Protein AF-A0A0D0DBG4-F1 (afdb_monomer)

Organism: NCBI:txid930991

Foldseek 3Di:
DPDPCVVCVVVVVVVVVVLVVQQVPDPVPCSVVSSVVVVVVVVVVVCVVVVDDDDDDPVVVVVCVVCVVVVVVVVPDDPDVPPPDDPDD

pLDDT: mean 74.83, std 13.9, range [36.31, 89.38]

Solvent-accessible surface area (backbone atoms only — not comparable to full-atom values): 5611 Å² total; per-residue (Å²): 136,75,84,66,68,79,77,47,45,65,63,55,51,52,49,51,50,54,52,49,50,40,48,70,73,26,86,76,82,50,40,68,59,47,34,52,50,55,54,50,51,53,50,49,52,51,34,65,76,67,70,60,81,82,76,78,55,69,68,57,54,53,52,42,68,76,36,58,70,58,34,57,75,68,66,56,75,76,88,64,88,68,74,88,79,78,84,77,129

Structure (mmCIF, N/CA/C/O backbone):
data_AF-A0A0D0DBG4-F1
#
_entry.id   AF-A0A0D0DBG4-F1
#
loop_
_atom_site.group_PDB
_atom_site.id
_atom_site.type_symbol
_atom_site.label_atom_id
_atom_site.label_alt_id
_atom_site.label_comp_id
_atom_site.label_asym_id
_atom_site.label_entity_id
_atom_site.label_seq_id
_atom_site.pdbx_PDB_ins_code
_atom_site.Cartn_x
_atom_site.Cartn_y
_atom_site.Cartn_z
_atom_site.occupancy
_atom_site.B_iso_or_equiv
_atom_site.auth_seq_id
_atom_site.auth_comp_id
_atom_site.auth_asym_id
_atom_site.auth_atom_id
_atom_site.pdbx_PDB_model_num
ATOM 1 N N . PHE A 1 1 ? -31.630 15.619 -2.438 1.00 47.03 1 PHE A N 1
ATOM 2 C CA . PHE A 1 1 ? -30.386 16.351 -2.143 1.00 47.03 1 PHE A CA 1
ATOM 3 C C . PHE A 1 1 ? -29.429 15.389 -1.459 1.00 47.03 1 PHE A C 1
ATOM 5 O O . PHE A 1 1 ? -29.637 15.069 -0.297 1.00 47.03 1 PHE A O 1
ATOM 12 N N . GLY A 1 2 ? -28.484 14.822 -2.213 1.00 59.91 2 GLY A N 1
ATOM 13 C CA . GLY A 1 2 ? -27.398 14.021 -1.639 1.00 59.91 2 GLY A CA 1
ATOM 14 C C . GLY A 1 2 ? -26.346 14.936 -1.001 1.00 59.91 2 GLY A C 1
ATOM 15 O O . GLY A 1 2 ? -26.289 16.111 -1.377 1.00 59.91 2 GLY A O 1
ATOM 16 N N . PRO A 1 3 ? -25.555 14.446 -0.030 1.00 56.34 3 PRO A N 1
ATOM 17 C CA . PRO A 1 3 ? -24.544 15.251 0.647 1.00 56.34 3 PRO A CA 1
ATOM 18 C C . PRO A 1 3 ? -23.598 15.868 -0.385 1.00 56.34 3 PRO A C 1
ATOM 20 O O . PRO A 1 3 ? -23.164 15.198 -1.321 1.00 56.34 3 PRO A O 1
ATOM 23 N N . ALA A 1 4 ? -23.343 17.169 -0.244 1.00 60.53 4 ALA A N 1
ATOM 24 C CA . ALA A 1 4 ? -22.568 17.932 -1.205 1.00 60.53 4 ALA A CA 1
ATOM 25 C C . ALA A 1 4 ? -21.162 17.332 -1.335 1.00 60.53 4 ALA A C 1
ATOM 27 O O . ALA A 1 4 ? -20.349 17.418 -0.416 1.00 60.53 4 ALA A O 1
ATOM 28 N N . THR A 1 5 ? -20.860 16.794 -2.517 1.00 56.72 5 THR A N 1
ATOM 29 C CA . THR A 1 5 ? -19.540 16.306 -2.955 1.00 56.72 5 THR A CA 1
ATOM 30 C C . THR A 1 5 ? -18.419 17.343 -2.774 1.00 56.72 5 THR A C 1
ATOM 32 O O . THR A 1 5 ? -17.243 17.008 -2.859 1.00 56.72 5 THR A O 1
ATOM 35 N N . LEU A 1 6 ? -18.787 18.595 -2.488 1.00 53.81 6 LEU A N 1
ATOM 36 C CA . LEU A 1 6 ? -17.913 19.721 -2.173 1.00 53.81 6 LEU A CA 1
ATOM 37 C C . LEU A 1 6 ? -17.125 19.554 -0.861 1.00 53.81 6 LEU A C 1
ATOM 39 O O . LEU A 1 6 ? -16.078 20.170 -0.732 1.00 53.81 6 LEU A O 1
ATOM 43 N N . PHE A 1 7 ? -17.571 18.721 0.090 1.00 54.53 7 PHE A N 1
ATOM 44 C CA . PHE A 1 7 ? -16.824 18.457 1.337 1.00 54.53 7 PHE A CA 1
ATOM 45 C C . PHE A 1 7 ? -15.865 17.259 1.252 1.00 54.53 7 PHE A C 1
ATOM 47 O O . PHE A 1 7 ? -15.116 16.998 2.188 1.00 54.53 7 PHE A O 1
ATOM 54 N N . SER A 1 8 ? -15.865 16.518 0.141 1.00 58.72 8 SER A N 1
ATOM 55 C CA . SER A 1 8 ? -14.913 15.423 -0.091 1.00 58.72 8 SER A CA 1
ATOM 56 C C . SER A 1 8 ? -13.761 15.814 -1.014 1.00 58.72 8 SER A C 1
ATOM 58 O O . SER A 1 8 ? -12.902 14.971 -1.268 1.00 58.72 8 SER A O 1
ATOM 60 N N . THR A 1 9 ? -13.714 17.056 -1.511 1.00 68.88 9 THR A N 1
ATOM 61 C CA . THR A 1 9 ? -12.658 17.513 -2.430 1.00 68.88 9 THR A CA 1
ATOM 62 C C . THR A 1 9 ? -11.277 17.363 -1.813 1.00 68.88 9 THR A C 1
ATOM 64 O O . THR A 1 9 ? -10.385 16.896 -2.501 1.00 68.88 9 THR A O 1
ATOM 67 N N . GLU A 1 10 ? -11.127 17.603 -0.508 1.00 75.75 10 GLU A N 1
ATOM 68 C CA . GLU A 1 10 ? -9.864 17.399 0.209 1.00 75.75 10 GLU A CA 1
ATOM 69 C C . GLU A 1 10 ? -9.330 15.967 0.046 1.00 75.75 10 GLU A C 1
ATOM 71 O O . GLU A 1 10 ? -8.182 15.769 -0.338 1.00 75.75 10 GLU A O 1
ATOM 76 N N . HIS A 1 11 ? -10.169 14.946 0.241 1.00 76.69 11 HIS A N 1
ATOM 77 C CA . HIS A 1 11 ? -9.744 13.552 0.089 1.00 76.69 11 HIS A CA 1
ATOM 78 C C . HIS A 1 11 ? -9.387 13.207 -1.363 1.00 76.69 11 HIS A C 1
ATOM 80 O O . HIS A 1 11 ? -8.405 12.503 -1.606 1.00 76.69 11 HIS A O 1
ATOM 86 N N . TYR A 1 12 ? -10.157 13.710 -2.332 1.00 77.38 12 TYR A N 1
ATOM 87 C CA . TYR A 1 12 ? -9.867 13.499 -3.752 1.00 77.38 12 TYR A CA 1
ATOM 88 C C . TYR A 1 12 ? -8.598 14.240 -4.200 1.00 77.38 12 TYR A C 1
ATOM 90 O O . TYR A 1 12 ? -7.804 13.697 -4.966 1.00 77.38 12 TYR A O 1
ATOM 98 N N . GLU A 1 13 ? -8.374 15.457 -3.713 1.00 82.06 13 GLU A N 1
ATOM 99 C CA . GLU A 1 13 ? -7.188 16.267 -3.995 1.00 82.06 13 GLU A CA 1
ATOM 100 C C . GLU A 1 13 ? -5.936 15.654 -3.374 1.00 82.06 13 GLU A C 1
ATOM 102 O O . GLU A 1 13 ? -4.923 15.523 -4.061 1.00 82.06 13 GLU A O 1
ATOM 107 N N . LEU A 1 14 ? -6.018 15.190 -2.124 1.00 83.19 14 LEU A N 1
ATOM 108 C CA . LEU A 1 14 ? -4.937 14.469 -1.453 1.00 83.19 14 LEU A CA 1
ATOM 109 C C . LEU A 1 14 ? -4.580 13.180 -2.195 1.00 83.19 14 LEU A C 1
ATOM 111 O O . LEU A 1 14 ? -3.401 12.921 -2.440 1.00 83.19 14 LEU A O 1
ATOM 115 N N . PHE A 1 15 ? -5.579 12.396 -2.611 1.00 84.12 15 PHE A N 1
ATOM 116 C CA . PHE A 1 15 ? -5.337 11.199 -3.415 1.00 84.12 15 PHE A CA 1
ATOM 117 C C . PHE A 1 15 ? -4.635 11.545 -4.734 1.00 84.12 15 PHE A C 1
ATOM 119 O O . PHE A 1 15 ? -3.609 10.952 -5.067 1.00 84.12 15 PHE A O 1
ATOM 126 N N . ASN A 1 16 ? -5.140 12.548 -5.455 1.00 84.50 16 ASN A N 1
ATOM 127 C CA . ASN A 1 16 ? -4.551 12.991 -6.716 1.00 84.50 16 ASN A CA 1
ATOM 128 C C . ASN A 1 16 ? -3.125 13.525 -6.531 1.00 84.50 16 ASN A C 1
ATOM 130 O O . ASN A 1 16 ? -2.280 13.333 -7.404 1.00 84.50 16 ASN A O 1
ATOM 134 N N . HIS A 1 17 ? -2.837 14.173 -5.403 1.00 87.19 17 HIS A N 1
ATOM 135 C CA . HIS A 1 17 ? -1.501 14.645 -5.063 1.00 87.19 17 HIS A CA 1
ATOM 136 C C . HIS A 1 17 ? -0.531 13.476 -4.841 1.00 87.19 17 HIS A C 1
ATOM 138 O O . HIS A 1 17 ? 0.539 13.444 -5.447 1.00 87.19 17 HIS A O 1
ATOM 144 N N . VAL A 1 18 ? -0.918 12.470 -4.048 1.00 86.88 18 VAL A N 1
ATOM 145 C CA . VAL A 1 18 ? -0.104 11.260 -3.823 1.00 86.88 18 VAL A CA 1
ATOM 146 C C . VAL A 1 18 ? 0.106 10.483 -5.125 1.00 86.88 18 VAL A C 1
ATOM 148 O O . VAL A 1 18 ? 1.227 10.074 -5.419 1.00 86.88 18 VAL A O 1
ATOM 151 N N . PHE A 1 19 ? -0.939 10.338 -5.944 1.00 85.50 19 PHE A N 1
ATOM 152 C CA . PHE A 1 19 ? -0.852 9.680 -7.249 1.00 85.50 19 PHE A CA 1
ATOM 153 C C . PHE A 1 19 ? 0.135 10.390 -8.190 1.00 85.50 19 PHE A C 1
ATOM 155 O O . PHE A 1 19 ? 0.952 9.745 -8.850 1.00 85.50 19 PHE A O 1
ATOM 162 N N . ARG A 1 20 ? 0.108 11.730 -8.222 1.00 86.50 20 ARG A N 1
ATOM 163 C CA . ARG A 1 20 ? 1.059 12.534 -9.005 1.00 86.50 20 ARG A CA 1
ATOM 164 C C . ARG A 1 20 ? 2.490 12.364 -8.513 1.00 86.50 20 ARG A C 1
ATOM 166 O O . ARG A 1 20 ? 3.377 12.205 -9.343 1.00 86.50 20 ARG A O 1
ATOM 173 N N . LEU A 1 21 ? 2.718 12.350 -7.199 1.00 86.94 21 LEU A N 1
ATOM 174 C CA . LEU A 1 21 ? 4.049 12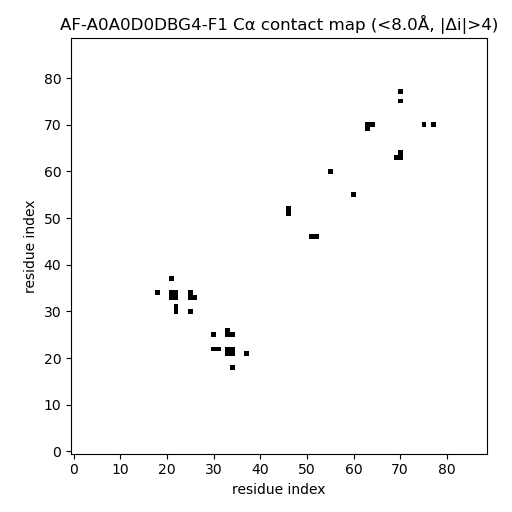.102 -6.640 1.00 86.94 21 LEU A CA 1
ATOM 175 C C . LEU A 1 21 ? 4.564 10.712 -7.033 1.00 86.94 21 LEU A C 1
ATOM 177 O O . LEU A 1 21 ? 5.670 10.610 -7.556 1.00 86.94 21 LE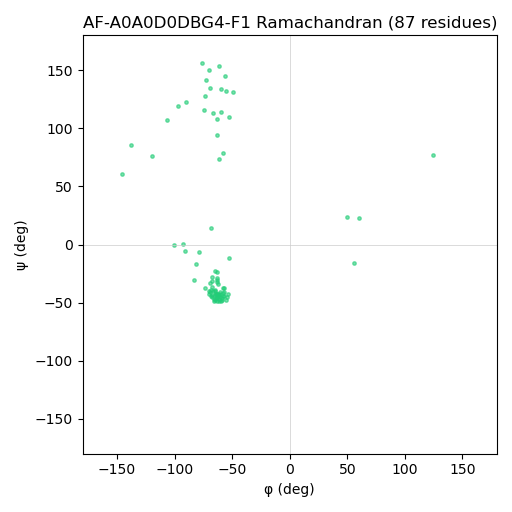U A O 1
ATOM 181 N N . ALA A 1 22 ? 3.751 9.662 -6.874 1.00 85.69 22 ALA A N 1
ATOM 182 C CA . ALA A 1 22 ? 4.115 8.308 -7.302 1.00 85.69 22 ALA A CA 1
ATOM 183 C C . ALA A 1 22 ? 4.459 8.251 -8.804 1.00 85.69 22 ALA A C 1
ATOM 185 O O . ALA A 1 22 ? 5.416 7.592 -9.199 1.00 85.69 22 ALA A O 1
ATOM 186 N N . SER A 1 23 ? 3.739 9.020 -9.625 1.00 81.88 23 SER A N 1
ATOM 187 C CA . SER A 1 23 ? 4.008 9.129 -11.063 1.00 81.88 23 SER A CA 1
ATOM 188 C C . SER A 1 23 ? 5.318 9.869 -11.375 1.00 81.88 23 SER A C 1
ATOM 190 O O . SER A 1 23 ? 6.046 9.452 -12.268 1.00 81.88 23 SER A O 1
ATOM 19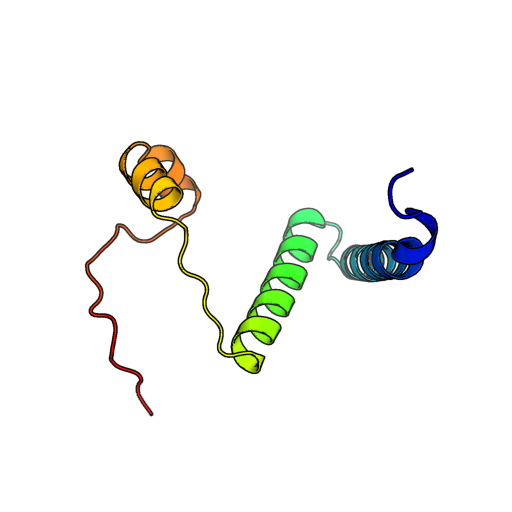2 N N . MET A 1 24 ? 5.639 10.953 -10.657 1.00 84.88 24 MET A N 1
ATOM 193 C CA . MET A 1 24 ? 6.864 11.746 -10.873 1.00 84.88 24 MET A CA 1
ATOM 194 C C . MET A 1 24 ? 8.141 10.998 -10.476 1.00 84.88 24 MET A C 1
ATOM 196 O O . MET A 1 24 ? 9.184 11.210 -11.090 1.00 84.88 24 MET A O 1
ATOM 200 N N . TYR A 1 25 ? 8.061 10.147 -9.449 1.00 82.12 25 TYR A N 1
ATOM 201 C CA . TYR A 1 25 ? 9.188 9.348 -8.957 1.00 82.12 25 TYR A CA 1
ATOM 202 C C . TYR A 1 25 ? 9.276 7.953 -9.587 1.00 82.12 25 TYR A C 1
ATOM 204 O O . TYR A 1 25 ? 10.189 7.195 -9.264 1.00 82.12 25 TYR A O 1
ATOM 212 N N . SER A 1 26 ? 8.357 7.609 -10.490 1.00 82.62 26 SER A N 1
ATOM 213 C CA . SER A 1 26 ? 8.460 6.390 -11.285 1.00 82.62 26 SER A CA 1
ATOM 214 C C . SER A 1 26 ? 9.592 6.498 -12.312 1.00 82.62 26 SER A C 1
ATOM 216 O O . SER A 1 26 ? 9.880 7.566 -12.854 1.00 82.62 26 SER A O 1
ATOM 218 N N . ASN A 1 27 ? 10.196 5.361 -12.655 1.00 74.94 27 ASN A N 1
ATOM 219 C CA . ASN A 1 27 ? 11.300 5.260 -13.609 1.00 74.94 27 ASN A CA 1
ATOM 220 C C . ASN A 1 27 ? 10.932 5.563 -15.081 1.00 74.94 27 ASN A C 1
ATOM 222 O O . ASN A 1 27 ? 11.713 5.247 -15.975 1.00 74.94 27 ASN A O 1
ATOM 226 N N . HIS A 1 28 ? 9.771 6.166 -15.370 1.00 70.06 28 HIS A N 1
ATOM 227 C CA . HIS A 1 28 ? 9.223 6.507 -16.701 1.00 70.06 28 HIS A CA 1
ATOM 228 C C . HIS A 1 28 ? 9.070 5.344 -17.706 1.00 70.06 28 HIS A C 1
ATOM 230 O O . HIS A 1 28 ? 8.338 5.483 -18.683 1.00 70.06 28 HIS A O 1
ATOM 236 N N . GLN A 1 29 ? 9.702 4.193 -17.475 1.00 76.75 29 GLN A N 1
ATOM 237 C CA . GLN A 1 29 ? 9.631 3.000 -18.319 1.00 76.75 29 GLN A CA 1
ATOM 238 C C . GLN A 1 29 ? 8.388 2.151 -18.024 1.00 76.75 29 GLN A C 1
ATOM 240 O O . GLN A 1 29 ? 7.856 1.520 -18.934 1.00 76.75 29 GLN A O 1
ATOM 245 N N . ALA A 1 30 ? 7.902 2.154 -16.776 1.00 77.56 30 ALA A N 1
ATOM 246 C CA . ALA A 1 30 ? 6.705 1.420 -16.360 1.00 77.56 30 ALA A CA 1
ATOM 247 C C . ALA A 1 30 ? 5.898 2.158 -15.262 1.00 77.56 30 ALA A C 1
ATOM 249 O O . ALA A 1 30 ? 5.693 1.625 -14.171 1.00 77.56 30 ALA A O 1
ATOM 250 N N . PRO A 1 31 ? 5.397 3.377 -15.534 1.00 78.94 31 PRO A N 1
ATOM 251 C CA . PRO A 1 31 ? 4.760 4.218 -14.519 1.00 78.94 31 PRO A CA 1
ATOM 252 C C . PRO A 1 31 ? 3.489 3.662 -13.893 1.00 78.94 31 PRO A C 1
ATOM 254 O O . PRO A 1 31 ? 3.221 3.925 -12.720 1.00 78.94 31 PRO A O 1
ATOM 257 N N . SER A 1 32 ? 2.733 2.844 -14.622 1.00 81.56 32 SER A N 1
ATOM 258 C CA . SER A 1 32 ? 1.597 2.119 -14.054 1.00 81.56 32 SER A CA 1
ATOM 259 C C . SER A 1 32 ? 2.041 1.061 -13.042 1.00 81.56 32 SER A C 1
ATOM 261 O O . SER A 1 32 ? 1.470 0.993 -11.958 1.00 81.56 32 SER A O 1
ATOM 263 N N . CYS A 1 33 ? 3.071 0.274 -13.365 1.00 83.38 33 CYS A N 1
ATOM 264 C CA . CYS A 1 33 ? 3.592 -0.774 -12.487 1.00 83.38 33 CYS A CA 1
ATOM 265 C C . CYS A 1 33 ? 4.187 -0.186 -11.206 1.00 83.38 33 CYS A C 1
ATOM 267 O O . CYS A 1 33 ? 3.819 -0.623 -10.118 1.00 83.38 33 CYS A O 1
ATOM 269 N N . ASP A 1 34 ? 5.031 0.840 -11.331 1.00 84.75 34 ASP A N 1
ATOM 270 C CA . ASP A 1 34 ? 5.674 1.498 -10.189 1.00 84.75 34 ASP A CA 1
ATOM 271 C C . ASP A 1 34 ? 4.629 2.117 -9.253 1.00 84.75 34 ASP A C 1
ATOM 273 O O . ASP A 1 34 ? 4.677 1.948 -8.035 1.00 84.75 34 ASP A O 1
ATOM 277 N N . THR A 1 35 ? 3.619 2.779 -9.824 1.00 86.56 35 THR A N 1
ATOM 278 C CA . THR A 1 35 ? 2.525 3.361 -9.044 1.00 86.56 35 THR A CA 1
ATOM 279 C C . THR A 1 35 ? 1.717 2.273 -8.336 1.00 86.56 35 THR A C 1
ATOM 281 O O . THR A 1 35 ? 1.461 2.382 -7.136 1.00 86.56 35 THR A O 1
ATOM 284 N N . CYS A 1 36 ? 1.351 1.192 -9.034 1.00 87.00 36 CYS A N 1
ATOM 285 C CA . CYS A 1 36 ? 0.669 0.047 -8.425 1.00 87.00 36 CYS A CA 1
ATOM 286 C C . CYS A 1 36 ? 1.481 -0.561 -7.275 1.00 87.00 36 CYS A C 1
ATOM 288 O O . CYS A 1 36 ? 0.903 -0.879 -6.235 1.00 87.00 36 CYS A O 1
ATOM 290 N N . GLN A 1 37 ? 2.800 -0.683 -7.432 1.00 87.56 37 GLN A N 1
ATOM 291 C CA . GLN A 1 37 ? 3.682 -1.188 -6.387 1.00 87.56 37 GLN A CA 1
ATOM 292 C C . GLN A 1 37 ? 3.673 -0.274 -5.153 1.00 87.56 37 GLN A C 1
ATOM 294 O O . GLN A 1 37 ? 3.438 -0.758 -4.047 1.00 87.56 37 GLN A O 1
ATOM 299 N N . VAL A 1 38 ? 3.825 1.043 -5.329 1.00 89.25 38 VAL A N 1
ATOM 300 C CA . VAL A 1 38 ? 3.787 2.017 -4.222 1.00 89.25 38 VAL A CA 1
ATOM 301 C C . VAL A 1 38 ? 2.462 1.943 -3.453 1.00 89.25 38 VAL A C 1
ATOM 303 O O . VAL A 1 38 ? 2.453 1.929 -2.221 1.00 89.25 38 VAL A O 1
ATOM 306 N N . PHE A 1 39 ? 1.327 1.853 -4.152 1.00 89.38 39 PHE A N 1
ATOM 307 C CA . PHE A 1 39 ? 0.025 1.714 -3.490 1.00 89.38 39 PHE A CA 1
ATOM 308 C C . PHE A 1 39 ? -0.136 0.362 -2.780 1.00 89.38 39 PHE A C 1
ATOM 310 O O . PHE A 1 39 ? -0.719 0.313 -1.694 1.00 89.38 39 PHE A O 1
ATOM 317 N N . ALA A 1 40 ? 0.397 -0.726 -3.343 1.00 88.44 40 ALA A N 1
ATOM 318 C CA . ALA A 1 40 ? 0.402 -2.031 -2.685 1.00 88.44 40 ALA A CA 1
ATOM 319 C C . ALA A 1 40 ? 1.227 -2.004 -1.387 1.00 88.44 40 ALA A C 1
ATOM 321 O O . ALA A 1 40 ? 0.773 -2.499 -0.355 1.00 88.44 40 ALA A O 1
ATOM 322 N N . GLU A 1 41 ? 2.396 -1.362 -1.402 1.00 88.94 41 GLU A N 1
ATOM 323 C CA . GLU A 1 41 ? 3.249 -1.181 -0.223 1.00 88.94 41 GLU A CA 1
ATOM 324 C C . GLU A 1 41 ?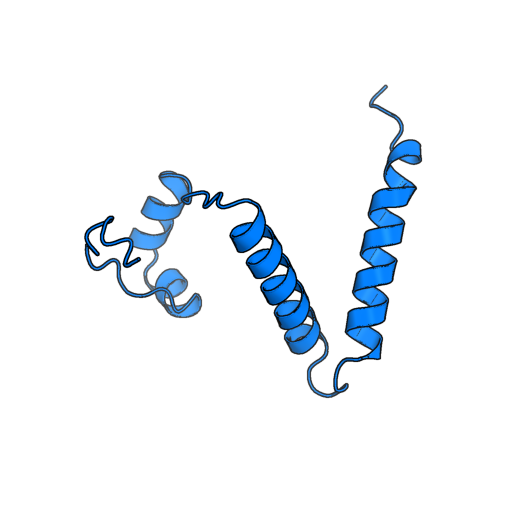 2.557 -0.344 0.863 1.00 88.94 41 GLU A C 1
ATOM 326 O O . GLU A 1 41 ? 2.524 -0.747 2.028 1.00 88.94 41 GLU A O 1
ATOM 331 N N . GLN A 1 42 ? 1.917 0.771 0.497 1.00 87.94 42 GLN A N 1
ATOM 332 C CA . GLN A 1 42 ? 1.128 1.578 1.438 1.00 87.94 42 GLN A CA 1
ATOM 333 C C . GLN A 1 42 ? -0.027 0.778 2.056 1.00 87.94 42 GLN A C 1
ATOM 335 O O . GLN A 1 42 ? -0.286 0.871 3.260 1.00 87.94 42 GLN A O 1
ATOM 340 N N . ASN A 1 43 ? -0.708 -0.040 1.250 1.00 85.31 43 ASN A N 1
ATOM 341 C CA . ASN A 1 43 ? -1.776 -0.909 1.730 1.00 85.31 43 ASN A CA 1
ATOM 342 C C . ASN A 1 43 ? -1.244 -1.980 2.700 1.00 85.31 43 ASN A C 1
ATOM 344 O O . ASN A 1 43 ? -1.857 -2.228 3.738 1.00 85.31 43 ASN A O 1
ATOM 348 N N . ASN A 1 44 ? -0.065 -2.544 2.430 1.00 85.50 44 ASN A N 1
ATOM 349 C CA . ASN A 1 44 ? 0.601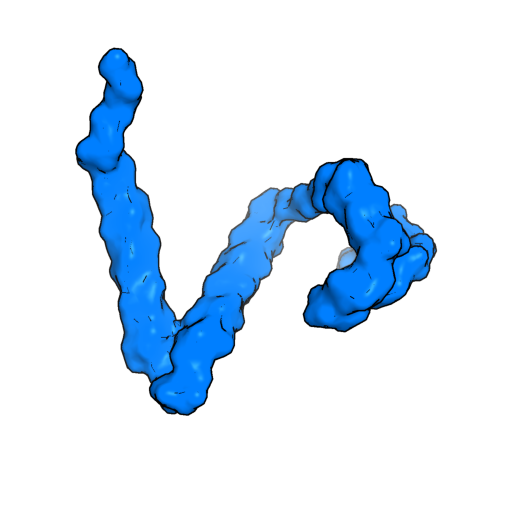 -3.484 3.334 1.00 85.50 44 ASN A CA 1
ATOM 350 C C . ASN A 1 44 ? 0.951 -2.831 4.677 1.00 85.50 44 ASN A C 1
ATOM 352 O O . ASN A 1 44 ? 0.658 -3.401 5.726 1.00 85.50 44 ASN A O 1
ATOM 356 N N . VAL A 1 45 ? 1.502 -1.613 4.670 1.00 87.69 45 VAL A N 1
ATOM 357 C CA . VAL A 1 45 ? 1.790 -0.852 5.900 1.00 87.69 45 VAL A CA 1
ATOM 358 C C . VAL A 1 45 ? 0.511 -0.616 6.703 1.00 87.69 45 VAL A C 1
ATOM 360 O O . VAL A 1 45 ? 0.471 -0.886 7.906 1.00 87.69 45 VAL A O 1
ATOM 363 N N . LYS A 1 46 ? -0.571 -0.189 6.041 1.00 85.25 46 LYS A N 1
ATOM 364 C CA . LYS A 1 46 ? -1.884 -0.032 6.677 1.00 85.25 46 LYS A CA 1
ATOM 365 C C . LYS A 1 46 ? -2.362 -1.343 7.306 1.00 85.25 46 LYS A C 1
ATOM 367 O O . LYS A 1 46 ? -2.842 -1.327 8.440 1.00 85.25 46 LYS A O 1
ATOM 372 N N . HIS A 1 47 ? -2.224 -2.472 6.616 1.00 83.25 47 HIS A N 1
ATOM 373 C CA . HIS A 1 47 ? -2.602 -3.783 7.149 1.00 83.25 47 HIS A CA 1
ATOM 374 C C . HIS A 1 47 ? -1.765 -4.192 8.365 1.00 83.25 47 HIS A C 1
ATOM 376 O O . HIS A 1 47 ? -2.331 -4.652 9.354 1.00 83.25 47 HIS A O 1
ATOM 382 N N . ILE A 1 48 ? -0.447 -3.971 8.338 1.00 85.19 48 ILE A N 1
ATOM 383 C CA . ILE A 1 48 ? 0.453 -4.276 9.463 1.00 85.19 48 ILE A CA 1
ATOM 384 C C . ILE A 1 48 ? 0.066 -3.457 10.699 1.00 85.19 48 ILE A C 1
ATOM 386 O O . ILE A 1 48 ? -0.068 -4.008 11.792 1.00 85.19 48 ILE A O 1
ATOM 390 N N . ILE A 1 49 ? -0.162 -2.154 10.523 1.00 87.38 49 ILE A N 1
ATOM 391 C CA . ILE A 1 49 ? -0.496 -1.240 11.623 1.00 87.38 49 ILE A CA 1
ATOM 392 C C . ILE A 1 49 ? -1.881 -1.555 12.195 1.00 87.38 49 ILE A C 1
ATOM 394 O O . ILE A 1 49 ? -2.066 -1.589 13.409 1.00 87.38 49 ILE A O 1
ATOM 398 N N . THR A 1 50 ? -2.868 -1.795 11.330 1.00 85.94 50 THR A N 1
ATOM 399 C CA . THR A 1 50 ? -4.252 -2.032 11.766 1.00 85.94 50 THR A CA 1
ATOM 400 C C . THR A 1 50 ? -4.508 -3.468 12.221 1.00 85.94 50 THR A C 1
ATOM 402 O O . THR A 1 50 ? -5.517 -3.705 12.884 1.00 85.94 50 THR A O 1
ATOM 405 N N . LYS A 1 51 ? -3.626 -4.420 11.874 1.00 74.88 51 LYS A N 1
ATOM 406 C CA . LYS A 1 51 ? -3.757 -5.874 12.101 1.00 74.88 51 LYS A CA 1
ATOM 407 C C . LYS A 1 51 ? -5.097 -6.460 11.638 1.00 74.88 51 LYS A C 1
ATOM 409 O O . LYS A 1 51 ? -5.536 -7.496 12.135 1.00 74.88 51 LYS A O 1
ATOM 414 N N . LYS A 1 52 ? -5.768 -5.801 10.694 1.00 72.19 52 LYS A N 1
ATOM 415 C CA . LYS A 1 52 ? -7.065 -6.226 10.164 1.00 72.19 52 LYS A CA 1
ATOM 416 C C . LYS A 1 52 ? -6.874 -6.788 8.768 1.00 72.19 52 LYS A C 1
ATOM 418 O O . LYS A 1 52 ? -6.663 -6.043 7.817 1.00 72.19 52 LYS A O 1
ATOM 423 N N . TRP A 1 53 ? -6.994 -8.105 8.671 1.00 68.50 53 TRP A N 1
ATOM 424 C CA . TRP A 1 53 ? -7.106 -8.817 7.407 1.00 68.50 53 TRP A CA 1
ATOM 425 C C . TRP A 1 53 ? -8.583 -9.079 7.137 1.00 68.50 53 TRP A C 1
ATOM 427 O O . TRP A 1 53 ? -9.258 -9.730 7.934 1.00 68.50 53 TRP A O 1
ATOM 437 N N . ALA A 1 54 ? -9.097 -8.546 6.032 1.00 69.69 54 ALA A N 1
ATOM 438 C CA . ALA A 1 54 ? -10.432 -8.882 5.562 1.00 69.69 54 ALA A CA 1
ATOM 439 C C . ALA A 1 54 ? -10.326 -10.087 4.624 1.00 69.69 54 ALA A C 1
ATOM 441 O O . ALA A 1 54 ? -9.599 -10.044 3.632 1.00 69.69 54 ALA A O 1
ATOM 442 N N . ARG A 1 55 ? -11.039 -11.170 4.944 1.00 71.88 55 ARG A N 1
ATOM 443 C CA . ARG A 1 55 ? -11.202 -12.291 4.016 1.00 71.88 55 ARG A CA 1
ATOM 444 C C . ARG A 1 55 ? -12.153 -11.861 2.899 1.00 71.88 55 ARG A C 1
ATOM 446 O O . ARG A 1 55 ? -13.132 -11.168 3.169 1.00 71.88 55 ARG A O 1
ATOM 453 N N . ALA A 1 56 ? -11.867 -12.286 1.671 1.00 76.56 56 ALA A N 1
ATOM 454 C CA . ALA A 1 56 ? -12.794 -12.115 0.561 1.00 76.56 56 ALA A CA 1
ATOM 455 C C . ALA A 1 56 ? -14.154 -12.757 0.891 1.00 76.56 56 ALA A C 1
ATOM 457 O O . ALA A 1 56 ? -14.219 -13.779 1.581 1.00 76.56 56 ALA A O 1
ATOM 458 N N . GLU A 1 57 ? -15.230 -12.139 0.410 1.00 79.69 57 GLU A N 1
ATOM 459 C CA . GLU A 1 57 ? -16.590 -12.647 0.583 1.00 79.69 57 GLU A CA 1
ATOM 460 C C . GLU A 1 57 ? -16.755 -14.024 -0.081 1.00 79.69 57 GLU A C 1
ATOM 462 O O . GLU A 1 57 ? -16.045 -14.349 -1.035 1.00 79.69 57 GLU A O 1
ATOM 467 N N . LEU A 1 58 ? -17.694 -14.837 0.416 1.00 81.44 58 LEU A N 1
ATOM 468 C CA . LEU A 1 58 ? -17.912 -16.204 -0.065 1.00 81.44 58 LEU A CA 1
ATOM 469 C C . LEU A 1 58 ? -18.128 -16.256 -1.585 1.00 81.44 58 LEU A C 1
ATOM 471 O O . LEU A 1 58 ? -17.492 -17.068 -2.247 1.00 81.44 58 LEU A O 1
ATOM 475 N N . GLY A 1 59 ? -18.907 -15.324 -2.143 1.00 84.44 59 GLY A N 1
ATOM 476 C CA . GLY A 1 59 ? -19.148 -15.257 -3.587 1.00 84.44 59 GLY A CA 1
ATOM 477 C C . GLY A 1 59 ? -17.886 -14.985 -4.413 1.00 84.44 59 GLY A C 1
ATOM 478 O O . GLY A 1 59 ? -17.756 -15.483 -5.526 1.00 84.44 59 GLY A O 1
ATOM 479 N N . VAL A 1 60 ? -16.907 -14.258 -3.862 1.00 82.06 60 VAL A N 1
ATOM 480 C CA . VAL A 1 60 ? -15.607 -14.059 -4.525 1.00 82.06 60 VAL A CA 1
ATOM 481 C C . VAL A 1 60 ? -14.813 -15.362 -4.521 1.00 82.06 60 VAL A C 1
ATOM 483 O O . VAL A 1 60 ? -14.184 -15.698 -5.517 1.00 82.06 60 VAL A O 1
ATOM 486 N N . ILE A 1 61 ? -14.854 -16.116 -3.422 1.00 80.56 61 ILE A N 1
ATOM 487 C CA . ILE A 1 61 ? -14.168 -17.410 -3.321 1.00 80.56 61 ILE A CA 1
ATOM 488 C C . ILE A 1 61 ? -14.797 -18.423 -4.286 1.00 80.56 61 ILE A C 1
ATOM 490 O O . ILE A 1 61 ? -14.070 -19.079 -5.025 1.00 80.56 61 ILE A O 1
ATOM 494 N N . GLU A 1 62 ? -16.126 -18.517 -4.313 1.00 85.38 62 GLU A N 1
ATOM 495 C CA . GLU A 1 62 ? -16.875 -19.392 -5.225 1.00 85.38 62 GLU A CA 1
ATOM 496 C C . GLU A 1 62 ? -16.567 -19.061 -6.688 1.00 85.38 62 GLU A C 1
ATOM 498 O O . GLU A 1 62 ? -16.174 -19.944 -7.449 1.00 85.38 62 GLU A O 1
ATOM 503 N N . TYR A 1 63 ? -16.608 -17.779 -7.059 1.00 84.81 63 TYR A N 1
ATOM 504 C CA . TYR A 1 63 ? -16.274 -17.334 -8.410 1.00 84.81 63 TYR A CA 1
ATOM 505 C C . TYR A 1 63 ? -14.850 -17.720 -8.833 1.00 84.81 63 TYR A C 1
ATOM 507 O O . TYR A 1 63 ? -14.631 -18.167 -9.961 1.00 84.81 63 TYR A O 1
ATOM 515 N N . MET A 1 64 ? -13.880 -17.586 -7.922 1.00 82.31 64 MET A N 1
ATOM 516 C CA . MET A 1 64 ? -12.482 -17.950 -8.182 1.00 82.31 64 MET A CA 1
ATOM 517 C C . MET A 1 64 ? -12.291 -19.462 -8.350 1.00 82.31 64 MET A C 1
ATOM 519 O O . MET A 1 64 ? -11.418 -19.872 -9.114 1.00 82.31 64 MET A O 1
ATOM 523 N N . ILE A 1 65 ? -13.103 -20.282 -7.674 1.00 81.94 65 ILE A N 1
ATOM 524 C CA . ILE A 1 65 ? -13.121 -21.743 -7.852 1.00 81.94 65 ILE A CA 1
ATOM 525 C C . ILE A 1 65 ? -13.721 -22.103 -9.217 1.00 81.94 65 ILE A C 1
ATOM 527 O O . ILE A 1 65 ? -13.182 -22.953 -9.924 1.00 81.94 65 ILE A O 1
ATOM 531 N N . GLU A 1 66 ? -14.808 -21.440 -9.613 1.00 88.31 66 GLU A N 1
ATOM 532 C CA . GLU A 1 66 ? -15.476 -21.672 -10.900 1.00 88.31 66 GLU A CA 1
ATOM 533 C C . GLU A 1 66 ? -14.628 -21.236 -12.108 1.00 88.31 66 GLU A C 1
ATOM 535 O O . GLU A 1 66 ? -14.745 -21.813 -13.192 1.00 88.31 66 GLU A O 1
ATOM 540 N N . HIS A 1 67 ? -13.746 -20.245 -11.936 1.00 86.88 67 HIS A N 1
ATOM 541 C CA . HIS A 1 67 ? -12.962 -19.645 -13.018 1.00 86.88 67 HIS A CA 1
ATOM 542 C C . HIS A 1 67 ? -11.443 -19.802 -12.806 1.00 86.88 67 HIS A C 1
ATOM 544 O O . HIS A 1 67 ? -10.727 -18.826 -12.544 1.00 86.88 67 HIS A O 1
ATOM 550 N N . PRO A 1 68 ? -10.882 -21.004 -13.043 1.00 80.94 68 PRO A N 1
ATOM 551 C CA . PRO A 1 68 ? -9.472 -21.304 -12.772 1.00 80.94 68 PRO A CA 1
ATOM 552 C C . PRO A 1 68 ? -8.490 -20.474 -13.616 1.00 80.94 68 PRO A C 1
ATOM 554 O O . PRO A 1 68 ? -7.351 -20.239 -13.216 1.00 80.94 68 PRO A O 1
ATOM 557 N N . LYS A 1 69 ? -8.922 -19.963 -14.778 1.00 83.50 69 LYS A N 1
ATOM 558 C CA . LYS A 1 69 ? -8.105 -19.049 -15.594 1.00 83.50 69 LYS A CA 1
ATOM 559 C C . LYS A 1 69 ? -7.842 -17.724 -14.880 1.00 83.50 69 LYS A C 1
ATOM 561 O O . LYS A 1 69 ? -6.736 -17.205 -14.959 1.00 83.50 69 LYS A O 1
ATOM 566 N N . GLN A 1 70 ? -8.839 -17.182 -14.188 1.00 79.75 70 GLN A N 1
ATOM 567 C CA . GLN A 1 70 ? -8.695 -15.930 -13.442 1.00 79.75 70 GLN A CA 1
ATOM 568 C C . GLN A 1 70 ? -7.879 -16.150 -12.173 1.00 79.75 70 GLN A C 1
A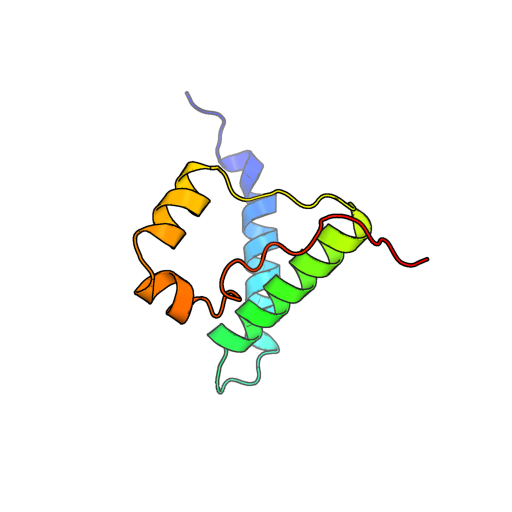TOM 570 O O . GLN A 1 70 ? -7.012 -15.339 -11.862 1.00 79.75 70 GLN A O 1
ATOM 575 N N . HIS A 1 71 ? -8.075 -17.295 -11.519 1.00 74.75 71 HIS A N 1
ATOM 576 C CA . HIS A 1 71 ? -7.227 -17.743 -10.421 1.00 74.75 71 HIS A CA 1
ATOM 577 C C . HIS A 1 71 ? -5.740 -17.794 -10.828 1.00 74.75 71 HIS A C 1
ATOM 579 O O . HIS A 1 71 ? -4.880 -17.274 -10.119 1.00 74.75 71 HIS A O 1
ATOM 585 N N . CYS A 1 72 ? -5.442 -18.344 -12.013 1.00 78.94 72 CYS A N 1
ATOM 586 C CA . CYS A 1 72 ? -4.091 -18.382 -12.577 1.00 78.94 72 CYS A CA 1
ATOM 587 C C . CYS A 1 72 ? -3.541 -16.982 -12.907 1.00 78.94 72 CYS A C 1
ATOM 589 O O . CYS A 1 72 ? -2.399 -16.683 -12.567 1.00 78.94 72 CYS A O 1
ATOM 591 N N . LEU A 1 73 ? -4.349 -16.103 -13.513 1.00 80.38 73 LEU A N 1
ATOM 592 C CA . LEU A 1 73 ? -3.938 -14.730 -13.848 1.00 80.38 73 LEU A CA 1
ATOM 593 C C . LEU A 1 73 ? -3.602 -13.887 -12.613 1.00 80.38 73 LEU A C 1
ATOM 595 O O . LEU A 1 73 ? -2.729 -13.027 -12.681 1.00 80.38 73 LEU A O 1
ATOM 599 N N . LEU A 1 74 ? -4.281 -14.134 -11.494 1.00 77.69 74 LEU A N 1
ATOM 600 C CA . LEU A 1 74 ? -4.020 -13.450 -10.228 1.00 77.69 74 LEU A CA 1
ATOM 601 C C . LEU A 1 74 ? -2.799 -14.010 -9.486 1.00 77.69 74 LEU A C 1
ATOM 603 O O . LEU A 1 74 ? -2.415 -1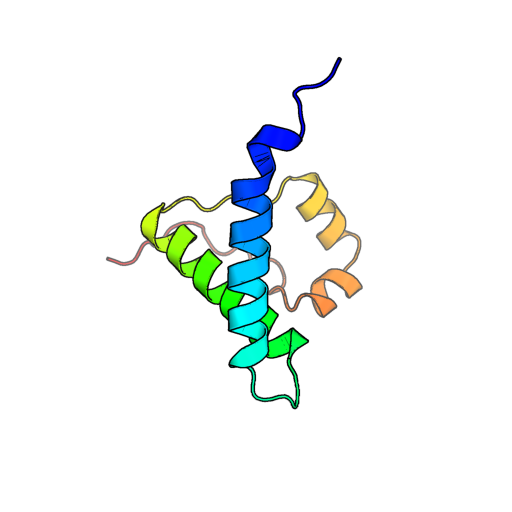3.454 -8.459 1.00 77.69 74 LEU A O 1
ATOM 607 N N . GLY A 1 75 ? -2.200 -15.104 -9.975 1.00 75.88 75 GLY A N 1
ATOM 608 C CA . GLY A 1 75 ? -1.064 -15.758 -9.326 1.00 75.88 75 GLY A CA 1
ATOM 609 C C . GLY A 1 75 ? -1.382 -16.246 -7.912 1.00 75.88 75 GLY A C 1
ATOM 610 O O . GLY A 1 75 ? -0.473 -16.386 -7.093 1.00 75.88 75 GLY A O 1
ATOM 611 N N . LEU A 1 76 ? -2.664 -16.463 -7.600 1.00 73.12 76 LEU A N 1
ATOM 612 C CA . LEU A 1 76 ? -3.066 -16.962 -6.295 1.00 73.12 76 LEU A CA 1
ATOM 613 C C . LEU A 1 76 ? -2.599 -18.416 -6.170 1.00 73.12 76 LEU A C 1
ATOM 615 O O . LEU A 1 76 ? -2.768 -19.190 -7.120 1.00 73.12 76 LEU A O 1
ATOM 619 N N . PRO A 1 77 ? -2.002 -18.810 -5.031 1.00 68.88 77 PRO A N 1
ATOM 620 C CA . PRO A 1 77 ? -1.694 -20.211 -4.797 1.00 68.88 77 PRO A CA 1
ATOM 621 C C . PRO A 1 77 ? -3.007 -20.991 -4.844 1.00 68.88 77 PRO A C 1
ATOM 623 O O . PRO A 1 77 ? -3.994 -20.550 -4.249 1.00 68.88 77 PRO A O 1
ATOM 626 N N . GLU A 1 78 ? -3.040 -22.126 -5.557 1.00 65.00 78 GLU A N 1
ATOM 627 C CA . GLU A 1 78 ? -4.190 -23.034 -5.481 1.00 65.00 78 GLU A CA 1
ATOM 628 C C . GLU A 1 78 ? -4.492 -23.261 -4.012 1.00 65.00 78 GLU A C 1
ATOM 630 O O . GLU A 1 78 ? -3.552 -23.467 -3.236 1.00 65.00 78 GLU A O 1
ATOM 635 N N . ALA A 1 79 ? -5.772 -23.124 -3.646 1.00 58.78 79 ALA A N 1
ATOM 636 C CA . ALA A 1 79 ? -6.260 -23.145 -2.277 1.00 58.78 79 ALA A CA 1
ATOM 637 C C . ALA A 1 79 ? -5.876 -24.464 -1.600 1.00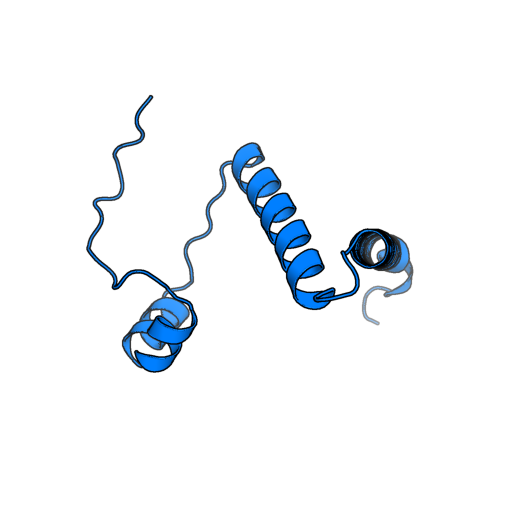 58.78 79 ALA A C 1
ATOM 639 O O . ALA A 1 79 ? -6.660 -25.395 -1.448 1.00 58.78 79 ALA A O 1
ATOM 640 N N . THR A 1 80 ? -4.626 -24.540 -1.178 1.00 50.59 80 THR A N 1
ATOM 641 C CA . THR A 1 80 ? -4.127 -25.548 -0.283 1.00 50.59 80 THR A CA 1
ATOM 642 C C . THR A 1 80 ? -4.723 -25.128 1.040 1.00 50.59 80 THR A C 1
ATOM 644 O O . THR A 1 80 ? -4.637 -23.954 1.409 1.00 50.59 80 THR A O 1
ATOM 647 N N . ALA A 1 81 ? -5.389 -26.054 1.719 1.00 48.94 81 ALA A N 1
ATOM 648 C CA . ALA A 1 81 ? -5.916 -25.861 3.059 1.00 48.94 81 ALA A CA 1
ATOM 649 C C . ALA A 1 81 ? -4.754 -25.574 4.030 1.00 48.94 81 ALA A C 1
ATOM 651 O O . ALA A 1 81 ? -4.334 -26.430 4.805 1.00 48.94 81 ALA A O 1
ATOM 652 N N . ALA A 1 82 ? -4.183 -24.375 3.951 1.00 50.81 82 ALA A N 1
ATOM 653 C CA . ALA A 1 82 ? -3.215 -23.878 4.894 1.00 50.81 82 ALA A CA 1
ATOM 654 C C . ALA A 1 82 ? -3.983 -23.720 6.197 1.00 50.81 82 ALA A C 1
ATOM 656 O O . ALA A 1 82 ? -4.937 -22.941 6.289 1.00 50.81 82 ALA A O 1
ATOM 657 N N . LYS A 1 83 ? -3.612 -24.539 7.181 1.00 42.38 83 LYS A N 1
ATOM 658 C CA . LYS A 1 83 ? -4.133 -24.444 8.538 1.00 42.38 83 LYS A CA 1
ATOM 659 C C . LYS A 1 83 ? -3.936 -23.005 9.000 1.0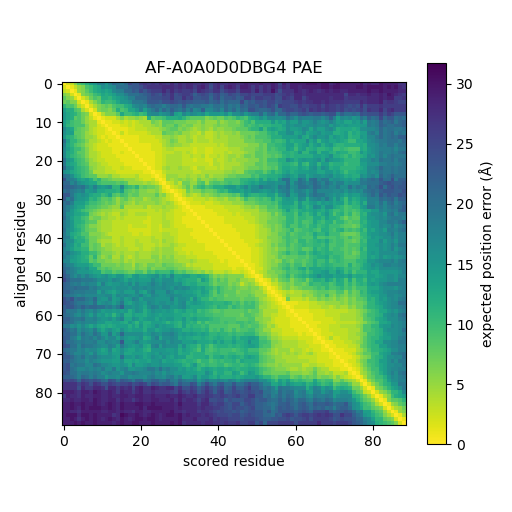0 42.38 83 LYS A C 1
ATOM 661 O O . LYS A 1 83 ? -2.814 -22.547 9.193 1.00 42.38 83 LYS A O 1
ATOM 666 N N . VAL A 1 84 ? -5.046 -22.288 9.127 1.00 51.16 84 VAL A N 1
ATOM 667 C CA . VAL A 1 84 ? -5.078 -20.976 9.758 1.00 51.16 84 VAL A CA 1
ATOM 668 C C . VAL A 1 84 ? -4.662 -21.190 11.206 1.00 51.16 84 VAL A C 1
ATOM 670 O O . VAL A 1 84 ? -5.414 -21.770 11.985 1.00 51.16 84 VAL A O 1
ATOM 673 N N . GLY A 1 85 ? -3.455 -20.748 11.538 1.00 56.72 85 GLY A N 1
ATOM 674 C CA . GLY A 1 85 ? -2.957 -20.735 12.905 1.00 56.72 85 GLY A CA 1
ATOM 675 C C . GLY A 1 85 ? -1.642 -21.472 13.073 1.00 56.72 85 GLY A C 1
ATOM 676 O O . GLY A 1 85 ? -1.627 -22.540 13.657 1.00 56.72 85 GLY A O 1
ATOM 677 N N . GLU A 1 86 ? -0.550 -20.843 12.654 1.00 41.28 86 GLU A N 1
ATOM 678 C CA . GLU A 1 86 ? 0.656 -20.752 13.479 1.00 41.28 86 GLU A CA 1
ATOM 679 C C . GLU A 1 86 ? 1.169 -19.319 13.326 1.00 41.28 86 GLU A C 1
ATOM 681 O O . GLU A 1 86 ? 1.944 -18.967 12.441 1.00 41.28 86 GLU A O 1
ATOM 686 N N . CYS A 1 87 ? 0.613 -18.446 14.167 1.00 41.78 87 CYS A N 1
ATOM 687 C CA . CYS A 1 87 ? 1.233 -17.176 14.501 1.00 41.78 87 CYS A CA 1
ATOM 688 C C . CYS A 1 87 ? 2.545 -17.536 15.212 1.00 41.78 87 CYS A C 1
ATOM 690 O O . CYS A 1 87 ? 2.525 -17.835 16.405 1.00 41.78 87 CYS A O 1
ATOM 692 N N . LEU A 1 88 ? 3.657 -17.601 14.480 1.00 41.47 88 LEU A N 1
ATOM 693 C CA . LEU A 1 88 ? 4.969 -17.699 15.106 1.00 41.47 88 LEU A CA 1
ATOM 694 C C . LEU A 1 88 ? 5.316 -16.326 15.683 1.00 41.47 88 LEU A C 1
ATOM 696 O O . LEU A 1 88 ? 5.384 -15.328 14.962 1.00 41.47 88 LEU A O 1
ATOM 700 N N . LEU A 1 89 ? 5.416 -16.322 17.013 1.00 36.31 89 LEU A N 1
ATOM 701 C CA . LEU A 1 89 ? 6.127 -15.340 17.823 1.00 36.31 89 LEU A CA 1
ATOM 702 C C . LEU A 1 89 ? 7.574 -15.184 17.343 1.00 36.31 89 LEU A C 1
ATOM 704 O O . LEU A 1 89 ? 8.168 -16.214 16.949 1.00 36.31 89 LEU A O 1
#

Sequence (89 aa):
FGPATLFSTEHYELFNHVFRLASMYSNHQAPSCDTCQVFAEQNNVKHIITKKWARAELGVIEYMIEHPKQHCLLGLPEATAAKVGECLL

Radius of gyration: 18.4 Å; Cα contacts (8 Å, |Δi|>4): 20; chains: 1; bounding box: 42×46×36 Å

Mean predicted aligned error: 12.7 Å

Secondary structure (DSSP, 8-state):
----GGGSHHHHHHHHHHHHHHHHTS-SSSHHHHHHHHHHHHHHHHHHHH--PPPPPHHHHHHHHH-HHHHHHTTPPP-----S-----